Protein AF-A0A2V6AKE1-F1 (afdb_monomer)

Sequence (92 aa):
TQDRQGKVIQQRPVPELDENRIRAAFEKFRGDFYQMPPMVSAKKHGGVPLYKLARQGKVVEREPRLVHVYRYTIDRVALPEIDFSVVCSKGF

Radius of gyration: 15.91 Å; Cα contacts (8 Å, |Δi|>4): 106; chains: 1; bounding box: 34×26×42 Å

Secondary structure (DSSP, 8-state):
--STTSPP----PPPP--HHHHHHHHHTTSEEEEE---SSSS-EETTEEHHHHHHTT-------EEEEEEEEEEEEEETTEEEEEEEE-TT-

Structure (mmCIF, N/CA/C/O backbone):
data_AF-A0A2V6AKE1-F1
#
_entry.id   AF-A0A2V6AKE1-F1
#
loop_
_atom_site.group_PDB
_atom_site.id
_atom_site.type_symbol
_atom_site.label_atom_id
_atom_site.label_alt_id
_atom_site.label_comp_id
_atom_site.label_asym_id
_atom_site.label_entity_id
_atom_site.label_seq_id
_atom_site.pdbx_PDB_ins_code
_atom_site.Cartn_x
_atom_site.Cartn_y
_atom_site.Cartn_z
_atom_site.occupancy
_atom_site.B_iso_or_equiv
_atom_site.auth_seq_id
_atom_site.auth_comp_id
_atom_site.auth_asym_id
_atom_site.auth_atom_id
_atom_site.pdbx_PDB_model_num
ATOM 1 N N . THR A 1 1 ? -13.362 -7.527 2.361 1.00 79.31 1 THR A N 1
ATOM 2 C CA . THR A 1 1 ? -12.317 -7.368 3.394 1.00 79.31 1 THR A CA 1
ATOM 3 C C . THR A 1 1 ? -10.979 -6.928 2.815 1.00 79.31 1 THR A C 1
ATOM 5 O O . THR A 1 1 ? -10.124 -6.590 3.609 1.00 79.31 1 THR A O 1
ATOM 8 N N . GLN A 1 2 ? -10.831 -6.815 1.479 1.00 85.81 2 GLN A N 1
ATOM 9 C CA . GLN A 1 2 ? -9.575 -6.449 0.787 1.00 85.81 2 GLN A CA 1
ATOM 10 C C . GLN A 1 2 ? -8.451 -7.491 0.920 1.00 85.81 2 GLN A C 1
ATOM 12 O O . GLN A 1 2 ? -7.309 -7.216 0.580 1.00 85.81 2 GLN A O 1
ATOM 17 N N . ASP A 1 3 ? -8.796 -8.701 1.353 1.00 90.62 3 ASP A N 1
ATOM 18 C CA . ASP A 1 3 ? -7.901 -9.844 1.472 1.00 90.62 3 ASP A CA 1
ATOM 19 C C . ASP A 1 3 ? -8.563 -11.101 0.884 1.00 90.62 3 ASP A C 1
ATOM 21 O O . ASP A 1 3 ? -9.743 -11.097 0.505 1.00 90.62 3 ASP A O 1
ATOM 25 N N . ARG A 1 4 ? -7.795 -12.193 0.830 1.00 89.75 4 ARG A N 1
ATOM 26 C CA . ARG A 1 4 ? -8.238 -13.496 0.317 1.00 89.75 4 ARG A CA 1
ATOM 27 C C . ARG A 1 4 ? -9.327 -14.147 1.179 1.00 89.75 4 ARG A C 1
ATOM 29 O O . ARG A 1 4 ? -10.046 -15.006 0.681 1.00 89.75 4 ARG A O 1
ATOM 36 N N . GLN A 1 5 ? -9.460 -13.774 2.454 1.00 89.62 5 GLN A N 1
ATOM 37 C CA . GLN A 1 5 ? -10.510 -14.300 3.336 1.00 89.62 5 GLN A CA 1
ATOM 38 C C . GLN A 1 5 ? -11.889 -13.666 3.069 1.00 89.62 5 GLN A C 1
ATOM 40 O O . GLN A 1 5 ? -12.897 -14.119 3.615 1.00 89.62 5 GLN A O 1
ATOM 45 N N . GLY A 1 6 ? -11.955 -12.612 2.255 1.00 86.81 6 GLY A N 1
ATOM 46 C CA . GLY A 1 6 ? -13.196 -11.945 1.887 1.00 86.81 6 GLY A CA 1
ATOM 47 C C . GLY A 1 6 ? -14.045 -12.685 0.864 1.00 86.81 6 GLY A C 1
ATOM 48 O O . GLY A 1 6 ? -13.572 -13.507 0.087 1.00 86.81 6 GLY A O 1
ATOM 49 N N . LYS A 1 7 ? -15.322 -12.299 0.790 1.00 90.75 7 LYS A N 1
ATOM 50 C CA . LYS A 1 7 ? -16.181 -12.656 -0.343 1.00 90.75 7 LYS A CA 1
ATOM 51 C C . LYS A 1 7 ? -15.746 -11.876 -1.587 1.00 90.75 7 LYS A C 1
ATOM 53 O O . LYS A 1 7 ? -15.604 -10.653 -1.525 1.00 90.75 7 LYS A O 1
ATOM 58 N N . VAL A 1 8 ? -15.597 -12.572 -2.713 1.00 93.50 8 VAL A N 1
ATOM 59 C CA . VAL A 1 8 ? -15.384 -11.946 -4.024 1.00 93.50 8 VAL A CA 1
ATOM 60 C C . VAL A 1 8 ? -16.620 -11.124 -4.388 1.00 93.50 8 VAL A C 1
ATOM 62 O O . VAL A 1 8 ? -17.735 -11.643 -4.415 1.00 93.50 8 VAL A O 1
ATOM 65 N N . ILE A 1 9 ? -16.417 -9.831 -4.641 1.00 94.25 9 ILE A N 1
ATOM 66 C CA . ILE A 1 9 ? -17.477 -8.898 -5.059 1.00 94.25 9 ILE A CA 1
ATOM 67 C C . ILE A 1 9 ? -17.405 -8.556 -6.551 1.00 94.25 9 ILE A C 1
ATOM 69 O O . ILE A 1 9 ? -18.396 -8.125 -7.129 1.00 94.25 9 ILE A O 1
ATOM 73 N N . GLN A 1 10 ? -16.234 -8.728 -7.168 1.00 94.69 10 GLN A N 1
ATOM 74 C CA . GLN A 1 10 ? -15.980 -8.429 -8.570 1.00 94.69 10 GLN A CA 1
ATOM 75 C C . GLN A 1 10 ? -14.714 -9.156 -9.030 1.00 94.69 10 GLN A C 1
ATOM 77 O O . GLN A 1 10 ? -13.749 -9.250 -8.273 1.00 94.69 10 GLN A O 1
ATOM 82 N N . GLN A 1 11 ? -14.712 -9.623 -10.277 1.00 95.00 11 GLN A N 1
ATOM 83 C CA . GLN A 1 11 ? -13.552 -10.193 -10.954 1.00 95.00 11 GLN A CA 1
ATOM 84 C C . GLN A 1 11 ? -13.525 -9.679 -12.395 1.00 95.00 11 GLN A C 1
ATOM 86 O O . GLN A 1 11 ? -14.577 -9.510 -13.013 1.00 95.00 11 GLN A O 1
ATOM 91 N N . ARG A 1 12 ? -12.333 -9.371 -12.910 1.00 94.88 12 ARG A N 1
ATOM 92 C CA . ARG A 1 12 ? -12.120 -8.857 -14.269 1.00 94.88 12 ARG A CA 1
ATOM 93 C C . ARG A 1 12 ? -10.833 -9.452 -14.852 1.00 94.88 12 ARG A C 1
ATOM 95 O O . ARG A 1 12 ? -9.933 -9.758 -14.067 1.00 94.88 12 ARG A O 1
ATOM 102 N N . PRO A 1 13 ? -10.728 -9.601 -16.184 1.00 94.38 13 PRO A N 1
ATOM 103 C CA . PRO A 1 13 ? -9.468 -9.952 -16.832 1.00 94.38 13 PRO A CA 1
ATOM 104 C C . PRO A 1 13 ? -8.378 -8.923 -16.513 1.00 94.38 13 PRO A C 1
ATOM 106 O O . PRO A 1 13 ? -8.651 -7.720 -16.493 1.00 94.38 13 PRO A O 1
ATOM 109 N N . VAL A 1 14 ? -7.153 -9.394 -16.277 1.00 92.31 14 VAL A N 1
ATOM 110 C CA . VAL A 1 14 ? -5.978 -8.524 -16.153 1.00 92.31 14 VAL A CA 1
ATOM 111 C C . VAL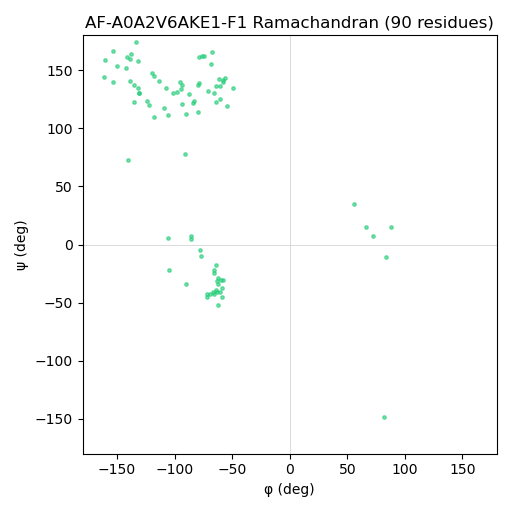 A 1 14 ? -5.458 -8.249 -17.567 1.00 92.31 14 VAL A C 1
ATOM 113 O O . VAL A 1 14 ? -5.186 -9.211 -18.286 1.00 92.31 14 VAL A O 1
ATOM 116 N N . PRO A 1 15 ? -5.372 -6.981 -18.007 1.00 91.12 15 PRO A N 1
ATOM 117 C CA . PRO A 1 15 ? -4.815 -6.658 -19.315 1.00 91.12 15 PRO A CA 1
ATOM 118 C C . PRO A 1 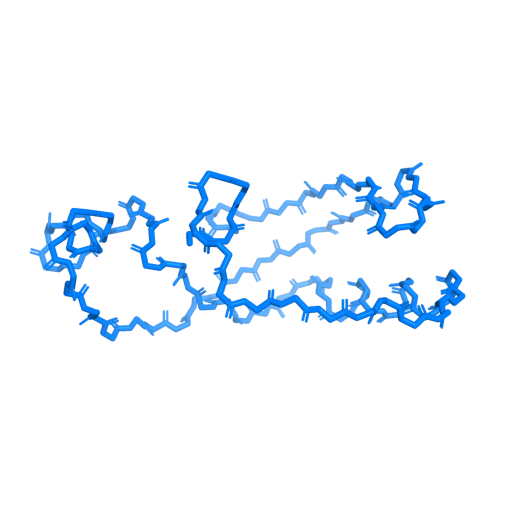15 ? -3.314 -6.958 -19.343 1.00 91.12 15 PRO A C 1
ATOM 120 O O . PRO A 1 15 ? -2.678 -7.081 -18.296 1.00 91.12 15 PRO A O 1
ATOM 123 N N . GLU A 1 16 ? -2.728 -7.001 -20.536 1.00 89.19 16 GLU A N 1
ATOM 124 C CA . GLU A 1 16 ? -1.272 -6.997 -20.643 1.00 89.19 16 GLU A CA 1
ATOM 125 C C . GLU A 1 16 ? -0.707 -5.710 -20.025 1.00 89.19 16 GLU A C 1
ATOM 127 O O . GLU A 1 16 ? -1.110 -4.586 -20.353 1.00 89.19 16 GLU A O 1
ATOM 132 N N . LEU A 1 17 ? 0.212 -5.892 -19.081 1.00 92.38 17 LEU A N 1
ATOM 133 C CA . LEU A 1 17 ? 0.911 -4.823 -18.388 1.00 92.38 17 LEU A CA 1
ATOM 134 C C . LEU A 1 17 ? 2.403 -5.045 -18.575 1.00 92.38 17 LEU A C 1
ATOM 136 O O . LEU A 1 17 ? 2.928 -6.098 -18.219 1.00 92.38 17 LEU A O 1
ATOM 140 N N . ASP A 1 18 ? 3.080 -4.038 -19.112 1.00 92.56 18 ASP A N 1
ATOM 141 C CA . ASP A 1 18 ? 4.534 -4.007 -19.102 1.00 92.56 18 ASP A CA 1
ATOM 142 C C . ASP A 1 18 ? 5.064 -3.569 -17.726 1.00 92.56 18 ASP A C 1
ATOM 144 O O . ASP A 1 18 ? 4.364 -2.968 -16.900 1.00 92.56 18 ASP A O 1
ATOM 148 N N . GLU A 1 19 ? 6.335 -3.873 -17.476 1.00 90.62 19 GLU A N 1
ATOM 149 C CA . GLU A 1 19 ? 6.990 -3.567 -16.207 1.00 90.62 19 GLU A CA 1
ATOM 150 C C . GLU A 1 19 ? 7.064 -2.055 -15.928 1.00 90.62 19 GLU A C 1
ATOM 152 O O . GLU A 1 19 ? 6.954 -1.626 -14.777 1.00 90.62 19 GLU A O 1
ATOM 157 N N . ASN A 1 20 ? 7.174 -1.226 -16.970 1.00 93.69 20 ASN A N 1
ATOM 158 C CA . ASN A 1 20 ? 7.241 0.230 -16.832 1.00 93.69 20 ASN A CA 1
ATOM 159 C C . ASN A 1 20 ? 5.925 0.804 -16.298 1.00 93.69 20 ASN A C 1
ATOM 161 O O . ASN A 1 20 ? 5.936 1.667 -15.420 1.00 93.69 20 ASN A O 1
ATOM 165 N N . ARG A 1 21 ? 4.784 0.301 -16.774 1.00 94.81 21 ARG A N 1
ATOM 166 C CA . ARG A 1 21 ? 3.449 0.663 -16.287 1.00 94.81 21 ARG A CA 1
ATOM 167 C C . ARG A 1 21 ? 3.258 0.266 -14.834 1.00 94.81 21 ARG A C 1
ATOM 169 O O . ARG A 1 21 ? 2.704 1.052 -14.067 1.00 94.81 21 ARG A O 1
ATOM 176 N N . ILE A 1 22 ? 3.736 -0.916 -14.450 1.00 95.25 22 ILE A N 1
ATOM 177 C CA . ILE A 1 22 ? 3.692 -1.380 -13.060 1.00 95.25 22 ILE A CA 1
ATOM 178 C C . ILE A 1 22 ? 4.527 -0.442 -12.182 1.00 95.25 22 ILE A C 1
ATOM 180 O O . ILE A 1 22 ? 4.008 0.114 -11.216 1.00 95.25 22 ILE A O 1
ATOM 184 N N . ARG A 1 23 ? 5.784 -0.174 -12.551 1.00 94.50 23 ARG A N 1
ATOM 185 C CA . ARG A 1 23 ? 6.675 0.737 -11.810 1.00 94.50 23 ARG A CA 1
ATOM 186 C C . ARG A 1 23 ? 6.097 2.148 -11.690 1.00 94.50 23 ARG A C 1
ATOM 188 O O . ARG A 1 23 ? 6.055 2.703 -10.596 1.00 94.50 23 ARG A O 1
ATOM 195 N N . ALA A 1 24 ? 5.557 2.697 -12.777 1.00 95.56 24 ALA A N 1
ATOM 196 C CA . ALA A 1 24 ? 4.906 4.005 -12.772 1.00 95.56 24 ALA A CA 1
ATOM 197 C C . ALA A 1 24 ? 3.663 4.056 -11.864 1.00 95.56 24 ALA A C 1
ATOM 199 O O . ALA A 1 24 ? 3.327 5.117 -11.339 1.00 95.56 24 ALA A O 1
ATOM 200 N N . ALA A 1 25 ? 2.964 2.933 -11.667 1.00 95.38 25 ALA A N 1
ATOM 201 C CA . ALA A 1 25 ? 1.863 2.853 -10.713 1.00 95.38 25 ALA A CA 1
ATOM 202 C C . ALA A 1 25 ? 2.365 2.881 -9.262 1.00 95.38 25 ALA A C 1
ATOM 204 O O . ALA A 1 25 ? 1.788 3.606 -8.455 1.00 95.38 25 ALA A O 1
ATOM 205 N N . PHE A 1 26 ? 3.442 2.155 -8.942 1.00 96.06 26 PHE A N 1
ATOM 206 C CA . PHE A 1 26 ? 4.043 2.161 -7.603 1.00 96.06 26 PHE A CA 1
ATOM 207 C C . PHE A 1 26 ? 4.609 3.533 -7.214 1.00 96.06 26 PHE A C 1
ATOM 209 O O . PHE A 1 26 ? 4.416 3.964 -6.078 1.00 96.06 26 PHE A O 1
ATOM 216 N N . GLU A 1 27 ? 5.236 4.260 -8.145 1.00 95.44 27 GLU A N 1
ATOM 217 C CA . GLU A 1 27 ? 5.789 5.598 -7.870 1.00 95.44 27 GLU A CA 1
ATOM 218 C C . GLU A 1 27 ? 4.742 6.597 -7.360 1.00 95.44 27 GLU A C 1
ATOM 220 O O . GLU A 1 27 ? 5.055 7.447 -6.531 1.00 95.44 27 GLU A O 1
ATOM 225 N N . LYS A 1 28 ? 3.473 6.459 -7.762 1.00 95.44 28 LYS A N 1
ATOM 226 C CA . LYS A 1 28 ? 2.376 7.319 -7.273 1.00 95.44 28 LYS A CA 1
ATOM 227 C C . LYS A 1 28 ? 2.113 7.181 -5.774 1.00 95.44 28 LYS A C 1
ATOM 229 O O . LYS A 1 28 ? 1.441 8.031 -5.200 1.00 95.44 28 LYS A O 1
ATOM 234 N N . PHE A 1 29 ? 2.599 6.106 -5.162 1.00 95.06 29 PHE A N 1
ATOM 235 C CA . PHE A 1 29 ? 2.427 5.818 -3.743 1.00 95.06 29 PHE A CA 1
ATOM 236 C C . PHE A 1 29 ? 3.700 6.062 -2.937 1.00 95.06 29 PHE A C 1
ATOM 238 O O . PHE A 1 29 ? 3.714 5.759 -1.748 1.00 95.06 29 PHE A O 1
ATOM 245 N N . ARG A 1 30 ? 4.767 6.595 -3.544 1.00 96.06 30 ARG A N 1
ATOM 246 C CA . ARG A 1 30 ? 5.984 6.975 -2.827 1.00 96.06 30 ARG A CA 1
ATOM 247 C C . ARG A 1 30 ? 5.791 8.324 -2.131 1.00 96.06 30 ARG A C 1
ATOM 249 O O . ARG A 1 30 ? 5.289 9.268 -2.730 1.00 96.06 30 ARG A O 1
ATOM 256 N N . GLY A 1 31 ? 6.256 8.432 -0.887 1.00 97.56 31 GLY A N 1
ATOM 257 C CA . GLY A 1 31 ? 6.106 9.644 -0.085 1.00 97.56 31 GLY A CA 1
ATOM 258 C C . GLY A 1 31 ? 4.739 9.743 0.591 1.00 97.56 31 GLY A C 1
ATOM 259 O O . GLY A 1 31 ? 4.165 8.727 0.988 1.00 97.56 31 GLY A O 1
ATOM 260 N N . ASP A 1 32 ? 4.261 10.973 0.766 1.00 97.31 32 ASP A N 1
ATOM 261 C CA . ASP A 1 32 ? 3.052 11.285 1.527 1.00 97.31 32 ASP A CA 1
ATOM 262 C C . ASP A 1 32 ? 1.790 11.207 0.670 1.00 97.31 32 ASP A C 1
ATOM 264 O O . ASP A 1 32 ? 1.691 11.839 -0.382 1.00 97.31 32 ASP A O 1
ATOM 268 N N . PHE A 1 33 ? 0.781 10.486 1.158 1.00 96.12 33 PHE A N 1
ATOM 269 C CA . PHE A 1 33 ? -0.551 10.500 0.560 1.00 96.12 33 PHE A CA 1
ATOM 270 C C . PHE A 1 33 ? -1.646 10.167 1.575 1.00 96.12 33 PHE A C 1
ATOM 272 O O . PHE A 1 33 ? -1.390 9.685 2.681 1.00 96.12 33 PHE A O 1
ATOM 279 N N . TYR A 1 34 ? -2.896 10.433 1.195 1.00 94.69 34 TYR A N 1
ATOM 280 C CA . TYR A 1 34 ? -4.061 10.123 2.017 1.00 94.69 34 TYR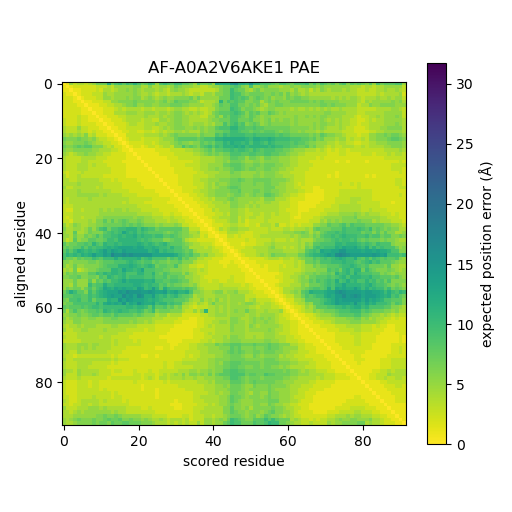 A CA 1
ATOM 281 C C . TYR A 1 34 ? -4.638 8.754 1.653 1.00 94.69 34 TYR A C 1
ATOM 283 O O . TYR A 1 34 ? -5.070 8.528 0.524 1.00 94.69 34 TYR A O 1
ATOM 291 N N . GLN A 1 35 ? -4.688 7.848 2.629 1.00 93.25 35 GLN A N 1
ATOM 292 C CA . GLN A 1 35 ? -5.281 6.520 2.481 1.00 93.25 35 GLN A CA 1
ATOM 293 C C . GLN A 1 35 ? -6.608 6.454 3.241 1.00 93.25 35 GLN A C 1
ATOM 295 O O . GLN A 1 35 ? -6.702 6.879 4.395 1.00 93.25 35 GLN A O 1
ATOM 300 N N . MET A 1 36 ? -7.636 5.889 2.608 1.00 91.19 36 MET A N 1
ATOM 301 C CA . MET A 1 36 ? -8.897 5.571 3.272 1.00 91.19 36 MET A CA 1
ATOM 302 C C . MET A 1 36 ? -8.740 4.262 4.064 1.00 91.19 36 MET A C 1
ATOM 304 O O . MET A 1 36 ? -8.587 3.211 3.437 1.00 91.19 36 MET A O 1
ATOM 308 N N . PRO A 1 37 ? -8.814 4.266 5.411 1.00 88.44 37 PRO A N 1
ATOM 309 C CA . PRO A 1 37 ? -8.678 3.035 6.190 1.00 88.44 37 PRO A CA 1
ATO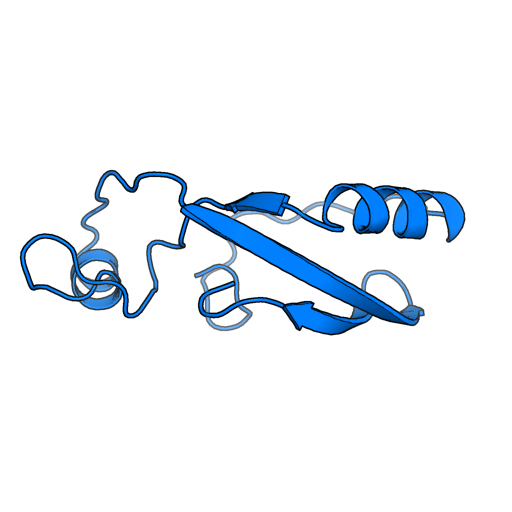M 310 C C . PRO A 1 37 ? -9.787 2.042 5.834 1.00 88.44 37 PRO A C 1
ATOM 312 O O . PRO A 1 37 ? -10.927 2.479 5.686 1.00 88.44 37 PRO A O 1
ATOM 315 N N . PRO A 1 38 ? -9.545 0.724 5.765 1.00 87.31 38 PRO A N 1
ATOM 316 C CA . PRO A 1 38 ? -10.600 -0.246 5.484 1.00 87.31 38 PRO A CA 1
ATOM 317 C C . PRO A 1 38 ? -11.621 -0.375 6.624 1.00 87.31 38 PRO A C 1
ATOM 319 O O . PRO A 1 38 ? -11.324 -0.133 7.797 1.00 87.31 38 PRO A O 1
ATOM 322 N N . MET A 1 39 ? -12.838 -0.816 6.274 1.00 85.94 39 MET A N 1
ATOM 323 C CA . MET A 1 39 ? -13.898 -1.135 7.245 1.00 85.94 39 MET A CA 1
ATOM 324 C C . MET A 1 39 ? -13.489 -2.285 8.169 1.00 85.94 39 MET A C 1
ATOM 326 O O . MET A 1 39 ? -13.848 -2.309 9.341 1.00 85.94 39 MET A O 1
ATOM 330 N N . VAL A 1 40 ? -12.719 -3.241 7.654 1.00 83.19 40 VAL A N 1
ATOM 331 C CA . VAL A 1 40 ? -12.162 -4.334 8.452 1.00 83.19 40 VAL A CA 1
ATOM 332 C C . VAL A 1 40 ? -10.795 -3.896 8.961 1.00 83.19 40 VAL A C 1
ATOM 334 O O . VAL A 1 40 ? -9.766 -4.249 8.403 1.00 83.19 40 VAL A O 1
ATOM 337 N N . SER A 1 41 ? -10.789 -3.066 10.001 1.00 81.81 41 SER A N 1
ATOM 338 C CA . SER A 1 41 ? -9.561 -2.624 10.666 1.00 81.81 41 SER A CA 1
ATOM 339 C C . SER A 1 41 ? -9.733 -2.543 12.182 1.00 81.81 41 SER A C 1
ATOM 341 O O . SER A 1 41 ? -10.848 -2.493 12.709 1.00 81.81 41 SER A O 1
ATOM 343 N N . ALA A 1 42 ? -8.611 -2.533 12.903 1.00 82.81 42 ALA A N 1
ATOM 344 C CA . ALA A 1 42 ? -8.583 -2.367 14.357 1.00 82.81 42 ALA A CA 1
ATOM 345 C C . ALA A 1 42 ? -8.780 -0.908 14.813 1.00 82.81 42 ALA A C 1
ATOM 347 O O . ALA A 1 42 ? -8.874 -0.653 16.016 1.00 82.81 42 ALA A O 1
ATOM 348 N N . LYS A 1 43 ? -8.854 0.053 13.877 1.00 81.19 43 LYS A N 1
ATOM 349 C CA . LYS A 1 43 ? -9.109 1.467 14.187 1.00 81.19 43 LYS A CA 1
ATOM 350 C C . LYS A 1 43 ? -10.440 1.581 14.933 1.00 81.19 43 LYS A C 1
ATOM 352 O O . LYS A 1 43 ? -11.379 0.853 14.628 1.00 81.19 43 LYS A O 1
ATOM 357 N N . LYS A 1 44 ? -10.517 2.461 15.929 1.00 82.38 44 LYS A N 1
ATOM 358 C CA . LYS A 1 44 ? -11.741 2.679 16.710 1.00 82.38 44 LYS A CA 1
ATOM 359 C C . LYS A 1 44 ? -12.528 3.861 16.151 1.00 82.38 44 LYS A C 1
ATOM 361 O O . LYS A 1 44 ? -11.936 4.882 15.816 1.00 82.38 44 LYS A O 1
ATOM 366 N N . HIS A 1 45 ? -13.846 3.726 16.104 1.00 81.12 45 HIS A N 1
ATOM 367 C CA . HIS A 1 45 ? -14.797 4.805 15.859 1.00 81.12 45 HIS A CA 1
ATOM 368 C C . HIS A 1 45 ? -15.754 4.852 17.056 1.00 81.12 45 HIS A C 1
ATOM 370 O O . HIS A 1 45 ? -16.342 3.828 17.406 1.00 81.12 45 HIS A O 1
ATOM 376 N N . GLY A 1 46 ? -15.813 5.987 17.764 1.00 81.31 46 GLY A N 1
ATOM 377 C CA . GLY A 1 46 ? -16.591 6.104 19.008 1.00 81.31 46 GLY A CA 1
ATOM 378 C C . GLY A 1 46 ? -16.210 5.071 20.083 1.00 81.31 46 GLY A C 1
ATOM 379 O O . GLY A 1 46 ? -17.073 4.539 20.768 1.00 81.31 46 GLY A O 1
ATOM 380 N N . GLY A 1 47 ? -14.927 4.696 20.176 1.00 86.50 47 GLY A N 1
ATOM 381 C CA . GLY A 1 47 ? -14.438 3.685 21.128 1.00 86.50 47 GLY A CA 1
ATOM 382 C C . GLY A 1 47 ? -14.587 2.220 20.682 1.00 86.50 47 GLY A C 1
ATOM 383 O O . GLY A 1 47 ? -13.948 1.342 21.269 1.00 86.50 47 GLY A O 1
ATOM 384 N N . VAL A 1 48 ? -15.326 1.938 19.603 1.00 85.56 48 VAL A N 1
ATOM 385 C CA . VAL A 1 48 ? -15.556 0.579 19.084 1.00 85.56 48 VAL A CA 1
ATOM 386 C C . VAL A 1 48 ? -14.658 0.296 17.869 1.00 85.56 48 VAL A C 1
ATOM 388 O O . VAL A 1 48 ? -14.624 1.105 16.944 1.00 85.56 48 VAL A O 1
ATOM 391 N N . PRO A 1 49 ? -13.927 -0.836 17.817 1.00 87.50 49 PRO A N 1
ATOM 392 C CA . PRO A 1 49 ? -13.144 -1.217 16.638 1.00 87.50 49 PRO A CA 1
ATOM 393 C C . PRO A 1 49 ? -13.998 -1.396 15.372 1.00 87.50 49 PRO A C 1
ATOM 395 O O . PRO A 1 49 ? -15.039 -2.056 15.414 1.00 87.50 49 PRO A O 1
ATOM 398 N N . LEU A 1 50 ? -13.521 -0.885 14.234 1.00 85.50 50 LEU A N 1
ATOM 399 C CA . LEU A 1 50 ? -14.233 -0.890 12.953 1.00 85.50 50 LEU A CA 1
ATOM 400 C C . LEU A 1 50 ? -14.595 -2.301 12.479 1.00 85.50 50 LEU A C 1
ATOM 402 O O . LEU A 1 50 ? -15.710 -2.514 12.007 1.00 85.50 50 LEU A O 1
ATOM 406 N N . TYR A 1 51 ? -13.726 -3.294 12.692 1.00 84.81 51 TYR A N 1
ATOM 407 C CA . TYR A 1 51 ? -14.038 -4.678 12.321 1.00 84.81 51 TYR A CA 1
ATOM 408 C C . TYR A 1 51 ? -15.293 -5.227 13.029 1.00 84.81 51 TYR A C 1
ATOM 410 O O . TYR A 1 51 ? -15.990 -6.065 12.456 1.00 84.81 51 TYR A O 1
ATOM 418 N N . LYS A 1 52 ? -15.608 -4.774 14.258 1.00 86.19 52 LYS A N 1
ATOM 419 C CA . LYS A 1 52 ? -16.825 -5.205 14.973 1.00 86.19 52 LYS A CA 1
ATOM 420 C C . LYS A 1 52 ? -18.071 -4.652 14.290 1.00 86.19 52 LYS A C 1
ATOM 422 O O . LYS A 1 52 ? -19.033 -5.388 14.102 1.00 86.19 52 LYS A O 1
ATOM 427 N N . LEU A 1 53 ? -18.021 -3.386 13.879 1.00 85.12 53 LEU A N 1
ATOM 428 C CA . LEU A 1 53 ? -19.100 -2.726 13.143 1.00 85.12 53 LEU A CA 1
ATOM 429 C C . LEU A 1 53 ? -19.283 -3.355 11.755 1.00 85.12 53 LEU A C 1
ATOM 431 O O . LEU A 1 53 ? -20.405 -3.674 11.372 1.00 85.12 53 LEU A O 1
ATOM 435 N N . ALA A 1 54 ? -18.183 -3.653 11.057 1.00 84.19 54 ALA A N 1
ATOM 436 C CA . ALA A 1 54 ? -18.213 -4.312 9.754 1.00 84.19 54 ALA A CA 1
ATOM 437 C C . ALA A 1 54 ? -18.876 -5.701 9.805 1.00 84.19 54 ALA A C 1
ATOM 439 O O . ALA A 1 54 ? -19.674 -6.030 8.931 1.00 84.19 54 ALA A O 1
ATOM 440 N N . ARG A 1 55 ? -18.605 -6.505 10.847 1.00 84.56 55 ARG A N 1
ATOM 441 C CA . ARG A 1 55 ? -19.263 -7.814 11.057 1.00 84.56 55 ARG A CA 1
ATOM 442 C C . ARG A 1 55 ? -20.762 -7.703 11.345 1.00 84.56 55 ARG A C 1
ATOM 444 O O . ARG A 1 55 ? -21.490 -8.650 11.087 1.00 84.56 55 ARG A O 1
ATOM 451 N N . GLN A 1 56 ? -21.216 -6.560 11.854 1.00 86.75 56 GLN A N 1
ATOM 452 C CA . GLN A 1 56 ? -22.636 -6.253 12.052 1.00 86.75 56 GLN A CA 1
ATOM 453 C C . GLN A 1 56 ? -23.298 -5.673 10.789 1.00 86.75 56 GLN A C 1
ATOM 455 O O . GLN A 1 56 ? -24.444 -5.241 10.854 1.00 86.75 56 GLN A O 1
ATOM 460 N N . GLY A 1 57 ? -22.580 -5.594 9.661 1.00 81.88 57 GLY A N 1
ATOM 461 C CA . GLY A 1 57 ? -23.073 -4.971 8.429 1.00 81.88 57 GLY A CA 1
ATOM 462 C C . GLY A 1 57 ? -23.162 -3.442 8.490 1.00 81.88 57 GLY A C 1
ATOM 463 O O . GLY A 1 57 ? -23.671 -2.826 7.558 1.00 81.88 57 GLY A O 1
ATOM 464 N N . LYS A 1 58 ? -22.661 -2.808 9.559 1.00 82.88 58 LYS A N 1
ATOM 465 C CA . LYS A 1 58 ? -22.666 -1.350 9.707 1.00 82.88 58 LYS A CA 1
ATOM 466 C C . LYS A 1 58 ? -21.481 -0.750 8.966 1.00 82.88 58 LYS A C 1
ATOM 468 O O . LYS A 1 58 ? -20.328 -1.077 9.252 1.00 82.88 58 LYS A O 1
ATOM 473 N N . VAL A 1 59 ? -21.771 0.158 8.042 1.00 81.69 59 VAL 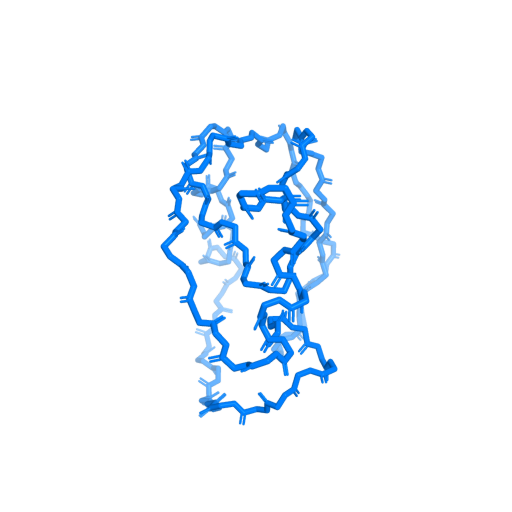A N 1
ATOM 474 C CA . VAL A 1 59 ? -20.767 0.999 7.386 1.00 81.69 59 VAL A CA 1
ATOM 475 C C . VAL A 1 59 ? -20.681 2.310 8.151 1.00 81.69 59 VAL A C 1
ATOM 477 O O . VAL A 1 59 ? -21.705 2.890 8.498 1.00 81.69 59 VAL A O 1
ATOM 480 N N . VAL A 1 60 ? -19.460 2.760 8.425 1.00 83.19 60 VAL A N 1
ATOM 481 C CA . VAL A 1 60 ? -19.225 4.076 9.019 1.00 83.19 60 VAL A CA 1
ATOM 482 C C . VAL A 1 60 ? -18.385 4.925 8.086 1.00 83.19 60 VAL A C 1
ATOM 484 O O . VAL A 1 60 ? -17.517 4.420 7.356 1.00 83.19 60 VAL A O 1
ATOM 487 N N . GLU A 1 61 ? -18.650 6.223 8.135 1.00 84.12 61 GLU A N 1
ATOM 488 C CA . GLU A 1 61 ? -17.806 7.212 7.497 1.00 84.12 61 GLU A CA 1
ATOM 489 C C . GLU A 1 61 ? -16.424 7.200 8.156 1.00 84.12 61 GLU A C 1
ATOM 491 O O . GLU A 1 61 ? -16.269 7.042 9.372 1.00 84.12 61 GLU A O 1
ATOM 496 N N . ARG A 1 62 ? -15.394 7.262 7.319 1.00 88.25 62 ARG A N 1
ATOM 497 C CA . ARG A 1 62 ? -13.996 7.206 7.729 1.00 88.25 62 ARG A CA 1
ATOM 498 C C . ARG A 1 62 ? -13.299 8.355 7.035 1.00 88.25 62 ARG A C 1
ATOM 500 O O . ARG A 1 62 ? -13.417 8.497 5.825 1.00 88.25 62 ARG A O 1
ATOM 507 N N . GLU A 1 63 ? -12.556 9.137 7.796 1.00 88.62 63 GLU A N 1
ATOM 508 C CA . GLU A 1 63 ? -11.715 10.172 7.212 1.00 88.62 63 GLU A CA 1
ATOM 509 C C . GLU A 1 63 ? -10.430 9.549 6.646 1.00 88.62 63 GLU A C 1
ATOM 511 O O . GLU A 1 63 ? -9.843 8.656 7.291 1.00 88.62 63 GLU A O 1
ATOM 516 N N . PRO A 1 64 ? -9.974 10.002 5.461 1.00 92.75 64 PRO A N 1
ATOM 517 C CA . PRO A 1 64 ? -8.650 9.679 4.960 1.00 92.75 64 PRO A CA 1
ATOM 518 C C . PRO A 1 64 ? -7.580 10.096 5.966 1.00 92.75 64 PRO A C 1
ATOM 520 O O . PRO A 1 64 ? -7.676 11.126 6.627 1.00 92.75 64 PRO A O 1
ATOM 523 N N . ARG A 1 65 ? -6.527 9.294 6.071 1.00 91.25 65 ARG A N 1
ATOM 524 C CA . ARG A 1 65 ? -5.395 9.555 6.963 1.00 91.25 65 ARG A CA 1
ATOM 525 C C . ARG A 1 65 ? -4.126 9.732 6.156 1.00 91.25 65 ARG A C 1
ATOM 527 O O . ARG A 1 65 ? -3.925 9.020 5.175 1.00 91.25 65 ARG A O 1
ATOM 534 N N . LEU A 1 66 ? -3.258 10.619 6.626 1.00 95.25 66 LEU A N 1
ATOM 535 C CA . LEU A 1 66 ? -1.914 10.737 6.086 1.00 95.25 66 LEU A CA 1
ATOM 536 C C . LEU A 1 66 ? -1.126 9.451 6.380 1.00 95.25 66 LEU A C 1
ATOM 538 O O . LEU A 1 66 ? -1.120 8.948 7.511 1.00 95.25 66 LEU A O 1
ATOM 542 N N . VAL A 1 67 ? -0.492 8.912 5.348 1.00 96.38 67 VAL A N 1
ATOM 543 C CA . VAL A 1 67 ? 0.474 7.813 5.414 1.00 96.38 67 VAL A CA 1
ATOM 544 C C . VAL A 1 67 ? 1.703 8.191 4.598 1.00 96.38 67 VAL A C 1
ATOM 546 O O . VAL A 1 67 ? 1.622 9.044 3.717 1.00 96.38 67 VAL A O 1
ATOM 549 N N . HIS A 1 68 ? 2.829 7.548 4.899 1.00 97.62 68 HIS A N 1
ATOM 550 C CA . HIS A 1 68 ? 4.092 7.787 4.213 1.00 97.62 68 HIS A CA 1
ATOM 551 C C . HIS A 1 68 ? 4.715 6.461 3.789 1.00 97.62 68 HIS A C 1
ATOM 553 O O . HIS A 1 68 ? 4.859 5.556 4.616 1.00 97.62 68 HIS A O 1
ATOM 559 N N . VAL A 1 69 ? 5.129 6.353 2.530 1.00 9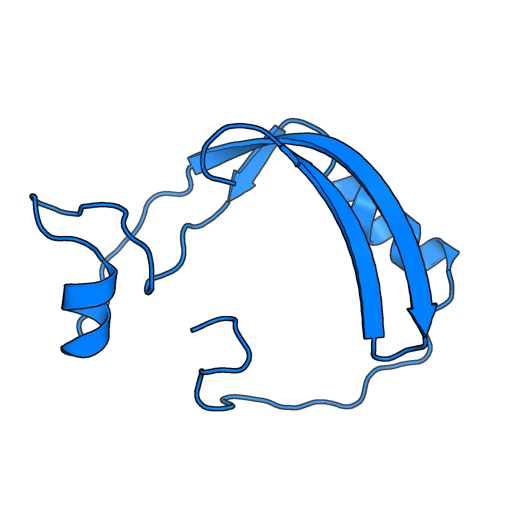8.19 69 VAL A N 1
ATOM 560 C CA . VAL A 1 69 ? 5.943 5.237 2.030 1.00 98.19 69 VAL A CA 1
ATOM 561 C C . VAL A 1 69 ? 7.369 5.723 1.822 1.00 98.19 69 VAL A C 1
ATOM 563 O O . VAL A 1 69 ? 7.644 6.499 0.907 1.00 98.19 69 VAL A O 1
ATOM 566 N N . TYR A 1 70 ? 8.282 5.226 2.657 1.00 97.31 70 TYR A N 1
ATOM 567 C CA . TYR A 1 70 ? 9.699 5.589 2.616 1.00 97.31 70 TYR A CA 1
ATOM 568 C C . TYR A 1 70 ? 10.394 4.980 1.397 1.00 97.31 70 TYR A C 1
ATOM 570 O O . TYR A 1 70 ? 11.166 5.642 0.705 1.00 97.31 70 TYR A O 1
ATOM 578 N N . ARG A 1 71 ? 10.129 3.694 1.143 1.00 96.81 71 ARG A N 1
ATOM 579 C CA . ARG A 1 71 ? 10.652 2.947 -0.005 1.00 96.81 71 ARG A CA 1
ATOM 580 C C . ARG A 1 71 ? 9.818 1.703 -0.273 1.00 96.81 71 ARG A C 1
ATOM 582 O O . ARG A 1 71 ? 9.178 1.173 0.637 1.00 96.81 71 ARG A O 1
ATOM 589 N N . TYR A 1 72 ? 9.906 1.211 -1.498 1.00 96.94 72 TYR A N 1
ATOM 590 C CA . TYR A 1 72 ? 9.363 -0.076 -1.903 1.00 96.94 72 TYR A CA 1
ATOM 591 C C . TYR A 1 72 ? 10.353 -0.793 -2.832 1.00 96.94 72 TYR A C 1
ATOM 593 O O . TYR A 1 72 ? 11.212 -0.149 -3.438 1.00 96.94 72 TYR A O 1
ATOM 601 N N . THR A 1 73 ? 10.210 -2.110 -2.948 1.00 97.25 73 THR A N 1
ATOM 602 C CA . THR A 1 73 ? 10.916 -2.951 -3.921 1.00 97.25 73 THR A CA 1
ATOM 603 C C . THR A 1 73 ? 9.892 -3.847 -4.603 1.00 97.25 73 THR A C 1
ATOM 605 O O . THR A 1 73 ? 9.045 -4.412 -3.920 1.00 97.25 73 THR A O 1
ATOM 608 N N . ILE A 1 74 ? 9.952 -3.964 -5.931 1.00 97.06 74 ILE A N 1
ATOM 609 C CA . ILE A 1 74 ? 9.196 -4.982 -6.673 1.00 97.06 74 ILE A CA 1
ATOM 610 C C . ILE A 1 74 ? 10.098 -6.210 -6.762 1.00 97.06 74 ILE A C 1
ATOM 612 O O . ILE A 1 74 ? 11.139 -6.150 -7.417 1.00 97.06 74 ILE A O 1
ATOM 616 N N . ASP A 1 75 ? 9.713 -7.281 -6.077 1.00 96.81 75 ASP A N 1
ATOM 617 C CA . ASP A 1 75 ? 10.531 -8.480 -5.888 1.00 96.81 75 ASP A CA 1
ATOM 618 C C . ASP A 1 75 ? 10.284 -9.507 -7.008 1.00 96.81 75 ASP A C 1
ATOM 620 O O . ASP A 1 75 ? 11.212 -10.185 -7.451 1.00 96.81 75 ASP A O 1
ATOM 624 N N . ARG A 1 76 ? 9.044 -9.595 -7.517 1.00 96.44 76 ARG A N 1
ATOM 625 C CA . ARG A 1 76 ? 8.665 -10.471 -8.639 1.00 96.44 76 ARG A CA 1
ATOM 626 C C . ARG A 1 76 ? 7.452 -9.932 -9.391 1.00 96.44 76 ARG A C 1
ATOM 628 O O . ARG A 1 76 ? 6.477 -9.507 -8.778 1.00 96.44 76 ARG A O 1
ATOM 635 N N . VAL A 1 77 ? 7.481 -10.030 -10.720 1.00 95.00 77 VAL A N 1
ATOM 636 C CA . VAL A 1 77 ? 6.323 -9.783 -11.593 1.00 95.00 77 VAL A CA 1
ATOM 637 C C . VAL A 1 77 ? 5.989 -11.077 -12.333 1.00 95.00 77 VAL A C 1
ATOM 639 O O . VAL A 1 77 ? 6.744 -11.515 -13.197 1.00 95.00 77 VAL A O 1
ATOM 642 N N . ALA A 1 78 ? 4.870 -11.702 -11.974 1.00 93.31 78 ALA A N 1
ATOM 643 C CA . ALA A 1 78 ? 4.354 -12.923 -12.587 1.00 93.31 78 ALA A CA 1
ATOM 644 C C . ALA A 1 78 ? 2.830 -12.811 -12.710 1.00 93.31 78 ALA A C 1
ATOM 646 O O . ALA A 1 78 ? 2.085 -13.412 -11.939 1.00 93.31 78 ALA A O 1
ATOM 647 N N . LEU A 1 79 ? 2.375 -11.976 -13.652 1.00 92.44 79 LEU A N 1
ATOM 648 C CA . LEU A 1 79 ? 0.971 -11.578 -13.762 1.00 92.44 79 LEU A CA 1
ATOM 649 C C . LEU A 1 79 ? 0.015 -12.791 -13.720 1.00 92.44 79 LEU A C 1
ATOM 651 O O . LEU A 1 79 ? 0.259 -13.785 -14.405 1.00 92.44 79 LEU A O 1
ATOM 655 N N . PRO A 1 80 ? -1.082 -12.712 -12.944 1.00 92.94 80 PRO A N 1
ATOM 656 C CA . PRO A 1 80 ? -1.591 -11.522 -12.253 1.00 92.94 80 PRO A CA 1
ATOM 657 C C . PRO A 1 80 ? -0.968 -11.268 -10.866 1.00 92.94 80 PRO A C 1
ATOM 659 O O . PRO A 1 80 ? -1.439 -10.389 -10.146 1.00 92.94 80 PRO A O 1
ATOM 662 N N . GLU A 1 81 ? 0.060 -12.022 -10.478 1.00 94.12 81 GLU A N 1
ATOM 663 C CA . GLU A 1 81 ? 0.714 -11.921 -9.174 1.00 94.12 81 GLU A CA 1
ATOM 664 C C . GLU A 1 81 ? 1.928 -10.982 -9.225 1.00 94.12 81 GLU A C 1
ATOM 666 O O . GLU A 1 81 ? 2.727 -10.993 -10.167 1.00 94.12 81 GLU A O 1
ATOM 671 N N . ILE A 1 82 ? 2.061 -10.143 -8.198 1.00 96.44 82 ILE A N 1
ATOM 672 C CA . ILE A 1 82 ? 3.201 -9.246 -8.006 1.00 96.44 82 ILE A CA 1
ATOM 673 C C . ILE A 1 82 ? 3.607 -9.339 -6.542 1.00 96.44 82 ILE A C 1
ATOM 675 O O . ILE A 1 82 ? 2.803 -9.031 -5.659 1.00 96.44 82 ILE A O 1
ATOM 679 N N . ASP A 1 83 ? 4.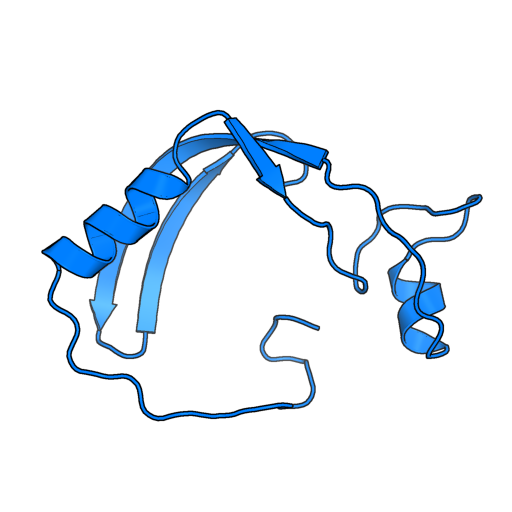862 -9.706 -6.307 1.00 97.50 83 ASP A N 1
ATOM 680 C CA . ASP A 1 83 ? 5.454 -9.733 -4.974 1.00 97.50 83 ASP A CA 1
ATOM 681 C C . ASP A 1 83 ? 6.252 -8.443 -4.776 1.00 97.50 83 ASP A C 1
ATOM 683 O O . ASP A 1 83 ? 7.023 -8.032 -5.651 1.00 97.50 83 ASP A O 1
ATOM 687 N N . PHE A 1 84 ? 6.046 -7.770 -3.647 1.00 97.56 84 PHE A N 1
ATOM 688 C CA . PHE A 1 84 ? 6.728 -6.521 -3.335 1.00 97.56 84 PHE A CA 1
ATOM 689 C C . PHE A 1 84 ? 6.907 -6.334 -1.832 1.00 97.56 84 PHE A C 1
ATOM 691 O O . PHE A 1 84 ? 6.100 -6.779 -1.012 1.00 97.56 84 PHE A O 1
ATOM 698 N N . SER A 1 85 ? 7.940 -5.577 -1.491 1.00 97.94 85 SER A N 1
ATOM 699 C CA . SER A 1 85 ? 8.283 -5.197 -0.129 1.00 97.94 85 SER A CA 1
ATOM 700 C C . SER A 1 85 ? 8.099 -3.693 0.050 1.00 97.94 85 SER A C 1
ATOM 702 O O . SER A 1 85 ? 8.437 -2.911 -0.838 1.00 97.94 85 SER A O 1
ATOM 704 N N . VAL A 1 86 ? 7.584 -3.257 1.203 1.00 97.62 86 VAL A N 1
ATOM 705 C CA . VAL A 1 86 ? 7.342 -1.834 1.492 1.00 97.62 86 VAL A CA 1
ATOM 706 C C . VAL A 1 86 ? 7.816 -1.454 2.892 1.00 97.62 86 VAL A C 1
ATOM 708 O O . VAL A 1 86 ? 7.580 -2.168 3.864 1.00 97.62 86 VAL A O 1
ATOM 711 N N . VAL A 1 87 ? 8.469 -0.297 3.000 1.00 97.88 87 VAL A N 1
ATOM 712 C CA . VAL A 1 87 ? 8.768 0.361 4.276 1.00 97.88 87 VAL A CA 1
ATOM 713 C C . VAL A 1 87 ? 7.896 1.603 4.367 1.00 97.88 87 VAL A C 1
ATOM 715 O O . VAL A 1 87 ? 8.011 2.516 3.549 1.00 97.88 87 VAL A O 1
ATOM 718 N N . CYS A 1 88 ? 7.022 1.636 5.365 1.00 97.56 88 CYS A N 1
ATOM 719 C CA . CYS A 1 88 ? 5.976 2.643 5.501 1.00 97.56 88 CYS A CA 1
ATOM 720 C C . CYS A 1 88 ? 5.828 3.124 6.948 1.00 97.56 88 CYS A C 1
ATOM 722 O O . CYS A 1 88 ? 6.343 2.517 7.890 1.00 97.56 88 CYS A O 1
ATOM 724 N N . SER A 1 89 ? 5.151 4.257 7.122 1.00 96.00 89 SER A N 1
ATOM 725 C CA . SER A 1 89 ? 4.852 4.808 8.438 1.00 96.00 89 SER A CA 1
ATOM 726 C C . SER A 1 89 ? 3.747 4.023 9.148 1.00 96.00 89 SER A C 1
ATOM 728 O O . SER A 1 89 ? 2.980 3.262 8.556 1.00 96.00 89 SER A O 1
ATOM 730 N N . LYS A 1 90 ? 3.658 4.206 10.469 1.00 91.12 90 LYS A N 1
ATOM 731 C CA . LYS A 1 90 ? 2.707 3.490 11.322 1.00 91.12 90 LYS A CA 1
ATOM 732 C C . LYS A 1 90 ? 1.270 3.645 10.822 1.00 91.12 90 LYS A C 1
ATOM 734 O O . LYS A 1 90 ? 0.697 4.730 10.883 1.00 91.12 90 LYS A O 1
ATOM 739 N N . GLY A 1 91 ? 0.638 2.523 10.488 1.00 84.31 91 GLY A N 1
ATOM 740 C CA . GLY A 1 91 ? -0.779 2.421 10.139 1.00 84.31 91 GLY A CA 1
ATOM 741 C C . GLY A 1 91 ? -1.108 2.644 8.660 1.00 84.31 91 GLY A C 1
ATOM 742 O O . GLY A 1 91 ? -2.280 2.880 8.357 1.00 84.31 91 GLY A O 1
ATOM 743 N N . PHE A 1 92 ? -0.095 2.592 7.796 1.00 86.38 92 PHE A N 1
ATOM 744 C CA . PHE A 1 92 ? -0.269 2.139 6.419 1.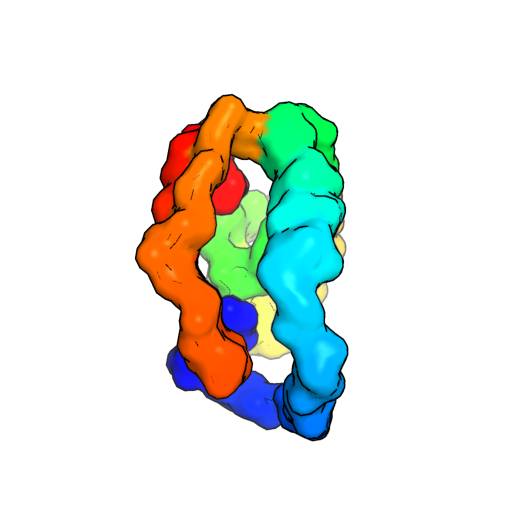00 86.38 92 PHE A CA 1
ATOM 745 C C . PHE A 1 92 ? -0.935 0.755 6.364 1.00 86.38 92 PHE A C 1
ATOM 747 O O . PHE A 1 92 ? -0.715 -0.035 7.317 1.00 86.38 92 PHE A O 1
#

Mean predicted aligned error: 4.72 Å

Foldseek 3Di:
DPDPVDDDPDDDDDDDDDPVNVVVVVVVQAFKDWDFADLCAQDDDPNHGSNVCVVVVHDDDTGTDIKHWHDKDFPDDDPPDTDMDTDIDPPD

Solvent-accessible surface area (backbone atoms only — not comparable to full-atom values): 6044 Å² total; per-residue (Å²): 103,96,53,90,90,35,78,88,86,78,87,76,88,81,73,96,74,56,70,66,60,54,52,60,57,54,58,76,58,54,40,78,48,72,46,71,74,63,58,67,32,82,57,63,58,95,85,43,40,30,37,63,40,41,75,70,72,48,84,74,93,73,73,64,38,85,37,38,25,81,48,71,46,84,76,44,86,56,85,97,46,71,46,66,48,78,45,61,43,95,85,104

pLDDT: mean 91.15, std 5.4, range [79.31, 98.19]

Nearest PDB structures (foldseek):
  1zl3-assembly1_A  TM=9.377E-01  e=1.406E-07  Escherichia coli
  1k8w-assembly1_A  TM=9.413E-01  e=4.227E-07  Escherichia coli
  1ze2-assembly1_A  TM=9.022E-01  e=2.428E-06  Thermotoga maritima
  2ab4-assembly1_A  TM=9.057E-01  e=3.580E-06  Thermotoga maritima
  1r3e-assembly1_A  TM=9.097E-01  e=1.076E-05  Thermotoga mariti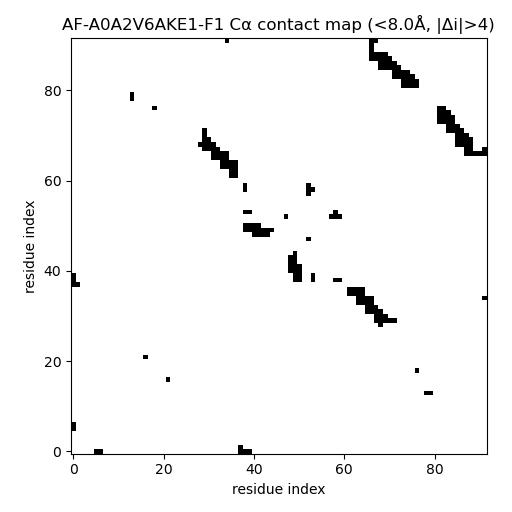ma